Protein AF-A0A383BLW3-F1 (afdb_monomer)

Sequence (76 aa):
VATEVTDQEPVLVLNDKKYIINDLSDEAKACILQLQNVQTQMNQTSASFEQLQMAYTGFNSKLIGLVEEPETETVN

pLDDT: mean 87.88, std 17.31, range [41.44, 98.81]

InterPro domains:
  IPR045615 Protein of unknown function DUF6447 [PF20045] (5-43)

Solvent-accessible surface area (backbone atoms only — not comparable to full-atom values): 4746 Å² total; per-residue (Å²): 132,84,81,80,76,75,90,67,78,57,70,45,79,56,95,96,38,79,39,57,50,86,79,47,53,71,68,56,49,51,48,53,53,50,51,54,53,48,53,52,50,52,53,53,50,50,54,52,49,54,53,51,52,52,50,52,52,52,53,50,55,51,49,50,52,71,75,65,56,71,82,77,74,83,78,126

Structure (mmCIF, N/CA/C/O backbone):
da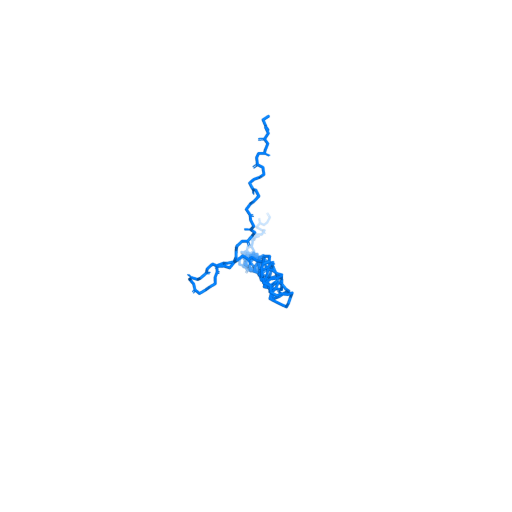ta_AF-A0A383BLW3-F1
#
_entry.id   AF-A0A383BLW3-F1
#
loop_
_atom_site.group_PDB
_atom_site.id
_atom_site.type_symbol
_atom_site.label_atom_id
_atom_site.label_alt_id
_atom_site.label_comp_id
_atom_site.label_asym_id
_atom_site.label_entity_id
_atom_site.label_seq_id
_atom_site.pdbx_PDB_ins_code
_atom_site.Cartn_x
_atom_site.Cartn_y
_atom_site.Cartn_z
_atom_site.occupancy
_atom_site.B_iso_or_equiv
_atom_site.auth_seq_id
_atom_site.auth_comp_id
_atom_site.auth_asym_id
_atom_site.auth_atom_id
_atom_site.pdbx_PDB_model_num
ATOM 1 N N . VAL A 1 1 ? -32.359 25.023 -2.491 1.00 41.44 1 VAL A N 1
ATOM 2 C CA . VAL A 1 1 ? -32.850 23.729 -1.967 1.00 41.44 1 VAL A CA 1
ATOM 3 C C . VAL A 1 1 ? -31.942 23.372 -0.810 1.00 41.44 1 VAL A C 1
ATOM 5 O O . VAL A 1 1 ? -30.735 23.391 -1.008 1.00 41.44 1 VAL A O 1
ATOM 8 N N . ALA A 1 2 ? -32.493 23.232 0.395 1.00 46.44 2 ALA A N 1
ATOM 9 C CA . ALA A 1 2 ? -31.715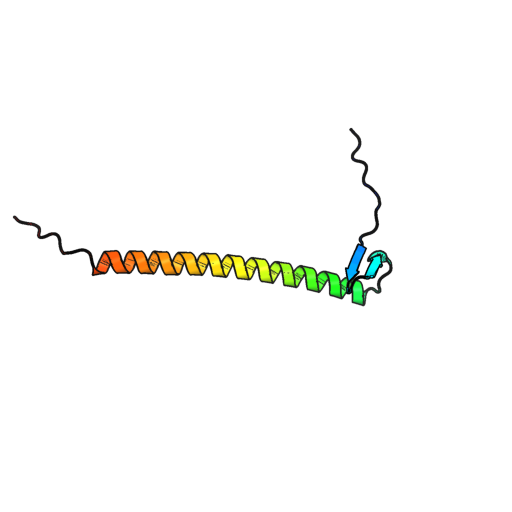 22.949 1.595 1.00 46.44 2 ALA A CA 1
ATOM 10 C C . ALA A 1 2 ? -31.092 21.554 1.465 1.00 46.44 2 ALA A C 1
ATOM 12 O O . ALA A 1 2 ? -31.802 20.583 1.223 1.00 46.44 2 ALA A O 1
ATOM 13 N N . THR A 1 3 ? -29.769 21.465 1.562 1.00 51.38 3 THR A N 1
ATOM 14 C CA . THR A 1 3 ? -29.075 20.197 1.782 1.00 51.38 3 THR A CA 1
ATOM 15 C C . THR A 1 3 ? -29.451 19.719 3.176 1.00 51.38 3 THR A C 1
ATOM 17 O O . THR A 1 3 ? -28.940 20.239 4.166 1.00 51.38 3 THR A O 1
ATOM 20 N N . GLU A 1 4 ? -30.394 18.786 3.245 1.00 54.50 4 GLU A N 1
ATOM 21 C CA . GLU A 1 4 ? -30.690 18.017 4.448 1.00 54.50 4 GLU A CA 1
ATOM 22 C C . GLU A 1 4 ? -29.429 17.219 4.793 1.00 54.50 4 GLU A C 1
ATOM 24 O O . GLU A 1 4 ? -29.132 16.188 4.193 1.00 54.50 4 GLU A O 1
ATOM 29 N N . VAL A 1 5 ? -28.623 17.758 5.708 1.00 51.66 5 VAL A N 1
ATOM 30 C CA 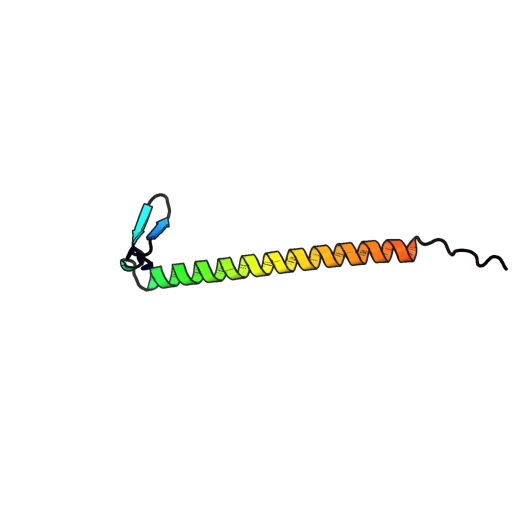. VAL A 1 5 ? -27.556 17.000 6.354 1.00 51.66 5 VAL A CA 1
ATOM 31 C C . VAL A 1 5 ? -28.279 16.016 7.257 1.00 51.66 5 VAL A C 1
ATOM 33 O O . VAL A 1 5 ? -28.769 16.378 8.320 1.00 51.66 5 VAL A O 1
ATOM 36 N N . THR A 1 6 ? -28.465 14.786 6.792 1.00 57.50 6 THR A N 1
ATOM 37 C CA . THR A 1 6 ? -28.965 13.720 7.653 1.00 57.50 6 THR A CA 1
ATOM 38 C C . THR A 1 6 ? -27.912 13.477 8.729 1.00 57.50 6 THR A C 1
ATOM 40 O O . THR A 1 6 ? -26.861 12.913 8.424 1.00 57.50 6 THR A O 1
ATOM 43 N N . ASP A 1 7 ? -28.189 13.924 9.957 1.00 62.25 7 ASP A N 1
ATOM 44 C CA . ASP A 1 7 ? -27.411 13.694 11.185 1.00 62.25 7 ASP A CA 1
ATOM 45 C C . ASP A 1 7 ? -27.402 12.201 11.560 1.00 62.25 7 ASP A C 1
ATOM 47 O O . ASP A 1 7 ? -27.926 11.782 12.592 1.00 62.25 7 ASP A O 1
ATOM 51 N N . GLN A 1 8 ? -26.872 11.350 10.684 1.00 75.81 8 GLN A N 1
ATOM 52 C CA . GLN A 1 8 ? -26.655 9.947 10.998 1.00 75.81 8 GLN A CA 1
ATOM 53 C C . GLN A 1 8 ? -25.235 9.780 11.510 1.00 75.81 8 GLN A C 1
ATOM 55 O O . GLN A 1 8 ? -24.263 10.079 10.815 1.00 75.81 8 GLN A O 1
ATOM 60 N N . GLU A 1 9 ? -25.130 9.310 12.750 1.00 85.31 9 GLU A N 1
ATOM 61 C CA . GLU A 1 9 ? -23.842 9.018 13.357 1.00 85.31 9 GLU A CA 1
ATOM 62 C C . GLU A 1 9 ? -23.070 7.985 12.523 1.00 85.31 9 GLU A C 1
ATOM 64 O O . GLU A 1 9 ? -23.664 7.034 12.002 1.00 85.31 9 GLU A O 1
ATOM 69 N N . PRO A 1 10 ? -21.745 8.148 12.379 1.00 89.62 10 P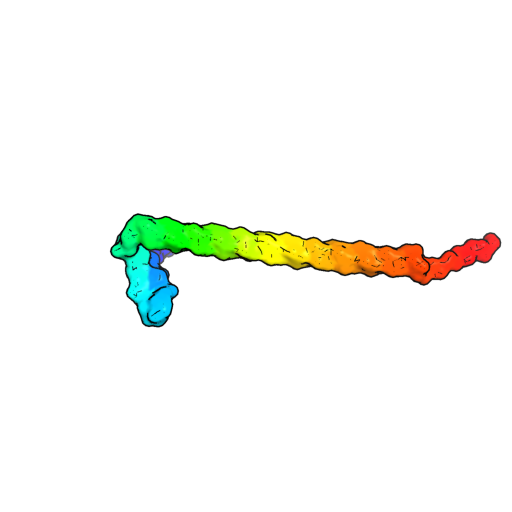RO A N 1
ATOM 70 C CA . PRO A 1 10 ? -20.935 7.245 11.578 1.00 89.62 10 PRO A CA 1
ATOM 71 C C . PRO A 1 10 ? -20.984 5.820 12.147 1.00 89.62 10 PRO A C 1
ATOM 73 O O . PRO A 1 10 ? -20.769 5.609 13.340 1.00 89.62 10 PRO A O 1
ATOM 76 N N . VAL A 1 11 ? -21.242 4.831 11.286 1.00 93.62 11 VAL A N 1
ATOM 77 C CA . VAL A 1 11 ? -21.382 3.417 11.670 1.00 93.62 11 VAL A CA 1
ATOM 78 C C . VAL A 1 11 ? -20.215 2.592 11.131 1.00 93.62 11 VAL A C 1
ATOM 80 O O . VAL A 1 11 ? -19.923 2.622 9.937 1.00 93.62 11 VAL A O 1
ATOM 83 N N . LEU A 1 12 ? -19.588 1.796 11.998 1.00 93.62 12 LEU A N 1
ATOM 84 C CA . LEU A 1 12 ? -18.641 0.745 11.632 1.00 93.62 12 LEU A CA 1
ATOM 85 C C . LEU A 1 12 ? -19.387 -0.587 11.500 1.00 93.62 12 LEU A C 1
ATOM 87 O O . LEU A 1 12 ? -20.092 -1.001 12.420 1.00 93.62 12 LEU A O 1
ATOM 91 N N . VAL A 1 13 ? -19.191 -1.289 10.384 1.00 93.69 13 VAL A N 1
ATOM 92 C CA . VAL A 1 13 ? -19.616 -2.687 10.231 1.00 93.69 13 VAL A CA 1
ATOM 93 C C . VAL A 1 13 ? -18.395 -3.585 10.394 1.00 93.69 13 VAL A C 1
ATOM 95 O O . VAL A 1 13 ? -17.448 -3.480 9.618 1.00 93.69 13 VAL A O 1
ATOM 98 N N . LEU A 1 14 ? -18.406 -4.453 11.403 1.00 93.81 14 LEU A N 1
ATOM 99 C CA . LEU A 1 14 ? -17.305 -5.365 11.712 1.00 93.81 14 LEU A CA 1
ATOM 100 C C . LEU A 1 14 ? -17.868 -6.717 12.163 1.00 93.81 14 LEU A C 1
ATOM 102 O O . LEU A 1 14 ? -18.657 -6.766 13.104 1.00 93.81 14 LEU A O 1
ATOM 106 N N . ASN A 1 15 ? -17.453 -7.810 11.512 1.00 93.38 15 ASN A N 1
ATOM 107 C CA . ASN A 1 15 ? -17.907 -9.181 11.803 1.00 93.38 15 ASN A CA 1
ATOM 108 C C . ASN A 1 15 ? -19.442 -9.300 11.889 1.00 93.38 15 ASN A C 1
ATOM 110 O O . ASN A 1 15 ? -19.980 -9.757 12.898 1.00 93.38 15 ASN A O 1
ATOM 114 N N . ASP A 1 16 ? -20.137 -8.799 10.863 1.00 93.56 16 ASP A N 1
ATOM 115 C CA . ASP A 1 16 ? -21.607 -8.772 10.752 1.00 93.56 16 ASP A CA 1
ATOM 116 C C . ASP A 1 16 ? -22.340 -7.982 11.853 1.00 93.5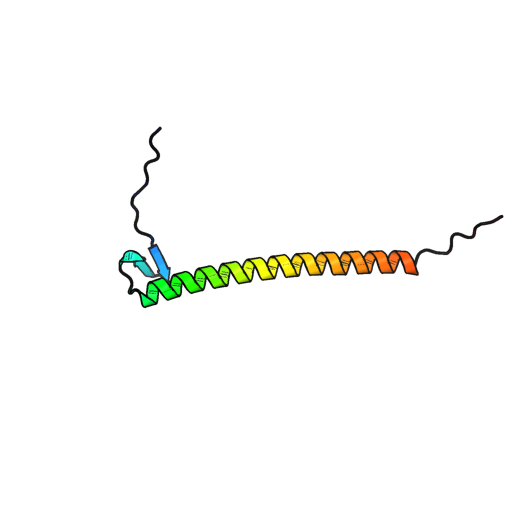6 16 ASP A C 1
ATOM 118 O O . ASP A 1 16 ? -23.567 -8.032 11.962 1.00 93.56 16 ASP A O 1
ATOM 122 N N . LYS A 1 17 ? -21.610 -7.201 12.656 1.00 94.69 17 LYS A N 1
ATOM 123 C CA . LYS A 1 17 ? -22.167 -6.309 13.677 1.00 94.69 17 LYS A CA 1
ATOM 124 C C . LYS A 1 17 ? -21.990 -4.853 13.279 1.00 94.69 17 LYS A C 1
ATOM 126 O O . LYS A 1 17 ? -21.001 -4.482 12.651 1.00 94.69 17 LYS A O 1
ATOM 131 N N . LYS A 1 18 ? -22.959 -4.028 13.672 1.00 94.56 18 LYS A N 1
ATOM 132 C CA . LYS A 1 18 ? -22.938 -2.575 13.492 1.00 94.56 18 LYS A CA 1
ATOM 133 C C . LYS A 1 18 ? -22.591 -1.903 14.815 1.00 94.56 18 LYS A C 1
ATOM 135 O O . LYS A 1 18 ? -23.188 -2.233 15.836 1.00 94.56 18 LYS A O 1
ATOM 140 N N . TYR A 1 19 ? -21.663 -0.960 14.768 1.00 95.38 19 TYR A N 1
ATOM 141 C CA . TYR A 1 19 ? -21.221 -0.155 15.901 1.00 95.38 19 TYR A CA 1
ATOM 142 C C . TYR A 1 19 ? -21.359 1.318 15.542 1.00 95.38 19 TYR A C 1
ATOM 144 O O . TYR A 1 19 ? -20.931 1.722 14.463 1.00 95.38 19 TYR A O 1
ATOM 152 N N . ILE A 1 20 ? -21.914 2.126 16.439 1.00 95.12 20 ILE A N 1
ATOM 153 C CA . ILE A 1 20 ? -21.841 3.581 16.315 1.00 95.12 20 ILE A CA 1
ATOM 154 C C . ILE A 1 20 ? -20.412 3.995 16.669 1.00 95.12 20 ILE A C 1
ATOM 156 O O . ILE A 1 20 ? -19.938 3.704 17.764 1.00 95.12 20 ILE A O 1
ATOM 160 N N . ILE A 1 21 ? -19.697 4.638 15.745 1.00 92.81 21 ILE A N 1
ATOM 161 C CA . ILE A 1 21 ? -18.280 4.985 15.937 1.00 92.81 21 ILE A CA 1
ATOM 162 C C . ILE A 1 21 ? -18.113 5.964 17.104 1.00 92.81 21 ILE A C 1
ATOM 164 O O . ILE A 1 21 ? -17.138 5.858 17.845 1.00 92.81 21 ILE A O 1
ATOM 168 N N . ASN A 1 22 ? -19.067 6.877 17.303 1.00 93.31 22 ASN A N 1
ATOM 169 C CA . ASN A 1 22 ? -19.043 7.841 18.405 1.00 93.31 22 ASN A CA 1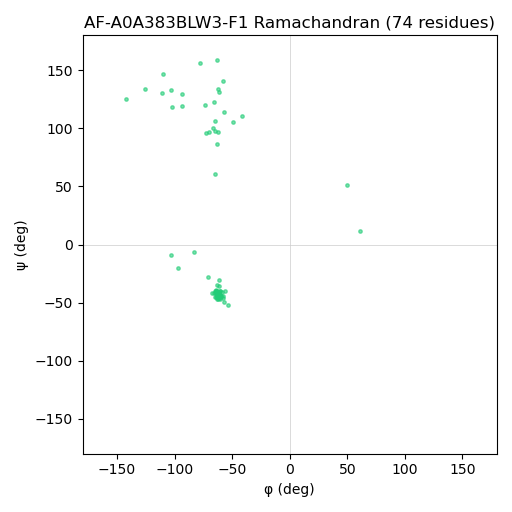
ATOM 170 C C . ASN A 1 22 ? -19.066 7.167 19.787 1.00 93.31 22 ASN A C 1
ATOM 172 O O . ASN A 1 22 ? -18.416 7.675 20.702 1.00 93.31 22 ASN A O 1
ATOM 176 N N . ASP A 1 23 ? -19.699 5.997 19.896 1.00 95.94 23 ASP A N 1
ATOM 177 C CA . ASP A 1 23 ? -19.825 5.217 21.134 1.00 95.94 23 ASP A CA 1
ATOM 178 C C . ASP A 1 23 ? -18.600 4.333 21.426 1.00 95.94 23 ASP A C 1
ATOM 180 O O . ASP A 1 23 ? -18.515 3.694 22.477 1.00 95.94 23 ASP A O 1
ATOM 184 N N . LEU A 1 24 ? -17.638 4.262 20.501 1.00 95.94 24 LEU A N 1
ATOM 185 C CA . LEU A 1 24 ? -16.408 3.497 20.690 1.00 95.94 24 LEU A CA 1
ATOM 186 C C . LEU A 1 24 ? -15.412 4.239 21.592 1.00 95.94 24 LEU A C 1
ATOM 188 O O . LEU A 1 24 ? -15.413 5.471 21.671 1.00 95.94 24 LEU A O 1
ATOM 192 N N . SER A 1 25 ? -14.509 3.479 22.223 1.00 97.94 25 SER A N 1
ATOM 193 C CA . SER A 1 25 ? -13.397 4.059 22.982 1.00 97.94 25 SER A CA 1
ATOM 194 C C . SER A 1 25 ? -12.460 4.863 22.077 1.00 97.94 25 SER A C 1
ATOM 196 O O . SER A 1 25 ? -12.402 4.647 20.860 1.00 97.94 25 SER A O 1
ATOM 198 N N . ASP A 1 26 ? -11.690 5.773 22.670 1.00 97.62 26 ASP A N 1
ATOM 199 C CA . ASP A 1 26 ? -10.724 6.588 21.932 1.00 97.62 26 ASP A CA 1
ATOM 200 C C . ASP A 1 26 ? -9.650 5.723 21.261 1.00 97.62 26 ASP A C 1
ATOM 202 O O . ASP A 1 26 ? -9.264 5.982 20.120 1.00 97.62 26 ASP A O 1
ATOM 206 N N . GLU A 1 27 ? -9.231 4.630 21.904 1.00 97.88 27 GLU A N 1
ATOM 207 C CA . GLU A 1 27 ? -8.293 3.665 21.324 1.00 97.88 27 GLU A CA 1
ATOM 208 C C . GLU A 1 27 ? -8.888 2.961 20.097 1.00 97.88 27 GLU A C 1
ATOM 210 O O . GLU A 1 27 ? -8.201 2.773 19.090 1.00 97.88 27 GLU A O 1
ATOM 215 N N . ALA A 1 28 ? -10.173 2.598 20.143 1.00 97.44 28 ALA A N 1
ATOM 216 C CA . ALA A 1 28 ? -10.860 1.984 19.011 1.00 97.44 28 ALA A CA 1
ATOM 217 C C . ALA A 1 28 ? -11.025 2.973 17.844 1.00 97.44 28 ALA A C 1
ATOM 219 O O . ALA A 1 28 ? -10.760 2.614 16.694 1.00 97.44 28 ALA A O 1
ATOM 220 N N . LYS A 1 29 ? -11.376 4.235 18.125 1.00 96.50 29 LYS A N 1
ATOM 221 C CA . LYS A 1 29 ? -11.424 5.311 17.117 1.00 96.50 29 LYS A CA 1
ATOM 222 C C . LYS A 1 29 ? -10.051 5.556 16.488 1.00 96.50 29 LYS A C 1
ATOM 224 O O . LYS A 1 29 ? -9.948 5.660 15.265 1.00 96.50 29 LYS A O 1
ATOM 229 N N . ALA A 1 30 ? -8.991 5.573 17.297 1.00 97.50 30 ALA A N 1
ATOM 230 C CA . ALA A 1 30 ? -7.621 5.684 16.808 1.00 97.50 30 ALA A CA 1
ATOM 231 C C . ALA A 1 30 ? -7.252 4.503 15.897 1.00 97.50 30 ALA A C 1
ATOM 233 O O . ALA A 1 30 ? -6.655 4.711 14.842 1.00 97.50 30 ALA A O 1
ATOM 234 N N . CYS A 1 31 ? -7.656 3.279 16.247 1.00 97.88 31 CYS A N 1
ATOM 235 C CA . CYS A 1 31 ? -7.443 2.104 15.402 1.00 97.88 31 CYS A CA 1
ATOM 236 C C . CYS A 1 31 ? -8.140 2.243 14.037 1.00 97.88 31 CYS A C 1
ATOM 238 O O . CYS A 1 31 ? -7.506 2.019 13.007 1.00 97.88 31 CYS A O 1
ATOM 240 N N . ILE A 1 32 ? -9.400 2.694 14.007 1.00 95.62 32 ILE A N 1
ATOM 241 C CA . ILE A 1 32 ? -10.142 2.948 12.758 1.00 95.62 32 ILE A CA 1
ATOM 242 C C . ILE A 1 32 ? -9.410 3.973 11.883 1.00 95.62 32 ILE A C 1
ATOM 244 O O . ILE A 1 32 ? -9.233 3.739 10.686 1.00 95.62 32 ILE A O 1
ATOM 248 N N . LEU A 1 33 ? -8.939 5.075 12.473 1.00 96.06 33 LEU A N 1
ATOM 249 C CA . LEU A 1 33 ? -8.169 6.090 11.750 1.00 96.06 33 LEU A CA 1
ATOM 250 C C . LEU A 1 33 ? -6.889 5.498 11.144 1.00 96.06 33 LEU A C 1
ATOM 252 O O . LEU A 1 33 ? -6.582 5.741 9.977 1.00 96.06 33 LEU A O 1
ATOM 256 N N . GLN A 1 34 ? -6.153 4.685 11.906 1.00 98.00 34 GLN A N 1
ATOM 257 C CA . GLN A 1 34 ? -4.9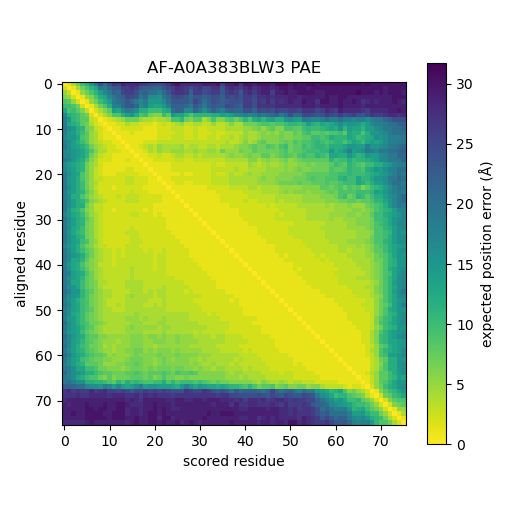48 4.037 11.386 1.00 98.00 34 GLN A CA 1
ATOM 258 C C . GLN A 1 34 ? -5.263 3.054 10.254 1.00 98.00 34 GLN A C 1
ATOM 260 O O . GLN A 1 34 ? -4.539 3.031 9.260 1.00 98.00 34 GLN A O 1
ATOM 265 N N . LEU A 1 35 ? -6.361 2.299 10.341 1.00 96.81 35 LEU A N 1
ATOM 266 C CA . LEU A 1 35 ? -6.794 1.407 9.261 1.00 96.81 35 LEU A CA 1
ATOM 267 C C . LEU A 1 35 ? -7.088 2.180 7.967 1.00 96.81 35 LEU A C 1
ATOM 269 O O . LEU A 1 35 ? -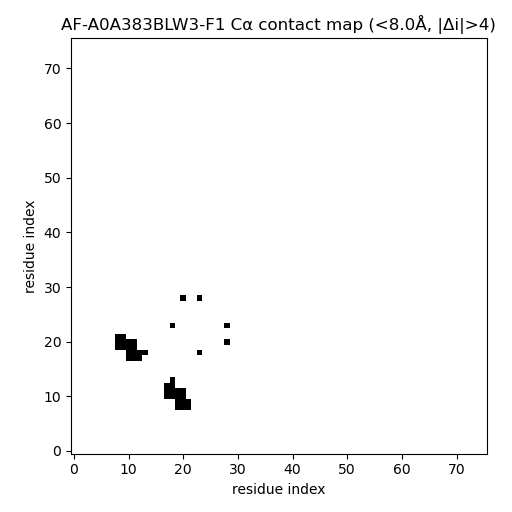6.632 1.780 6.897 1.00 96.81 35 LEU A O 1
ATOM 273 N N . GLN A 1 36 ? -7.776 3.321 8.058 1.00 95.50 36 GLN A N 1
ATOM 274 C CA . GLN A 1 36 ? -8.046 4.186 6.902 1.00 95.50 36 GLN A CA 1
ATOM 275 C C . GLN A 1 36 ? -6.754 4.757 6.293 1.00 95.50 36 GLN A C 1
ATOM 277 O O . GLN A 1 36 ? -6.589 4.781 5.067 1.00 95.50 36 GLN A O 1
ATOM 282 N N . ASN A 1 37 ? -5.805 5.163 7.140 1.00 98.25 37 ASN A N 1
ATOM 283 C CA . ASN A 1 37 ? -4.498 5.649 6.696 1.00 98.25 37 ASN A CA 1
ATOM 284 C C . ASN A 1 37 ? -3.693 4.556 5.983 1.00 98.25 37 ASN A C 1
ATOM 286 O O . ASN A 1 37 ? -3.073 4.817 4.950 1.00 98.25 37 ASN A O 1
ATOM 290 N N . VAL A 1 38 ? -3.691 3.330 6.513 1.00 98.50 38 VAL A N 1
ATOM 291 C CA . VAL A 1 38 ? -3.009 2.185 5.890 1.00 98.50 38 VAL A CA 1
ATOM 292 C C . VAL A 1 38 ? -3.653 1.848 4.548 1.00 98.50 38 VAL A C 1
ATOM 294 O O . VAL A 1 38 ? -2.940 1.712 3.558 1.00 98.50 38 VAL A O 1
ATOM 297 N N . GLN A 1 39 ? -4.985 1.804 4.469 1.00 98.12 39 GLN A N 1
ATOM 298 C CA . GLN A 1 39 ? -5.693 1.557 3.210 1.00 98.12 39 GLN A CA 1
ATOM 299 C C . GLN A 1 39 ? -5.343 2.607 2.141 1.00 98.12 39 GLN A C 1
ATOM 301 O O . GLN A 1 39 ? -5.105 2.266 0.983 1.00 98.12 39 GLN A O 1
ATOM 306 N N . THR A 1 40 ? -5.239 3.880 2.531 1.00 98.44 40 THR A N 1
ATOM 307 C CA . THR A 1 40 ? -4.828 4.962 1.623 1.00 98.44 40 THR A CA 1
ATOM 308 C C . THR A 1 40 ? -3.407 4.748 1.094 1.00 98.44 40 THR A C 1
ATOM 310 O O . THR A 1 40 ? -3.173 4.849 -0.111 1.00 98.44 40 THR A O 1
ATOM 313 N N . GLN A 1 41 ? -2.465 4.389 1.971 1.00 98.62 41 GLN A N 1
ATOM 314 C CA . GLN A 1 41 ? -1.080 4.091 1.586 1.00 98.62 41 GLN A CA 1
ATOM 315 C C . GLN A 1 41 ? -0.979 2.862 0.671 1.00 98.62 41 GLN A C 1
ATOM 317 O O . GLN A 1 41 ? -0.221 2.877 -0.302 1.00 98.62 41 GLN A O 1
ATOM 322 N N . MET A 1 42 ? -1.766 1.814 0.935 1.00 98.62 42 MET A N 1
ATOM 323 C CA . MET A 1 42 ? -1.833 0.627 0.074 1.00 98.62 42 MET A CA 1
ATOM 324 C C . MET A 1 42 ? -2.289 0.990 -1.343 1.00 98.62 42 MET A C 1
ATOM 326 O O . MET A 1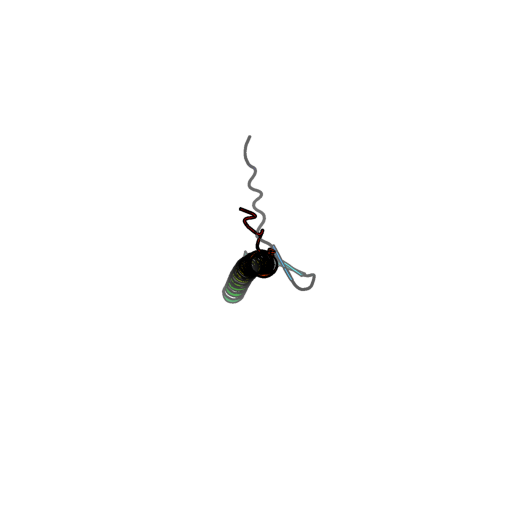 42 ? -1.678 0.550 -2.319 1.00 98.62 42 MET A O 1
ATOM 330 N N . ASN A 1 43 ? -3.313 1.838 -1.466 1.00 98.50 43 ASN A N 1
ATOM 331 C CA . ASN A 1 43 ? -3.825 2.280 -2.764 1.00 98.50 43 ASN A CA 1
ATOM 332 C C . ASN A 1 43 ? -2.778 3.098 -3.541 1.00 98.50 43 ASN A C 1
ATOM 334 O O . ASN A 1 43 ? -2.547 2.844 -4.721 1.00 98.50 43 ASN A O 1
ATOM 338 N N . GLN A 1 44 ? -2.093 4.034 -2.876 1.00 98.50 44 GLN A N 1
ATOM 339 C CA . GLN A 1 44 ? -1.015 4.831 -3.484 1.00 98.50 44 GLN A CA 1
ATOM 340 C C . GLN A 1 44 ? 0.164 3.964 -3.946 1.00 98.50 44 GLN A C 1
ATOM 342 O O . GLN A 1 44 ? 0.724 4.178 -5.024 1.00 98.50 44 GLN A O 1
ATOM 347 N N . THR A 1 45 ? 0.525 2.965 -3.141 1.00 98.56 45 THR A N 1
ATOM 348 C CA . THR A 1 45 ? 1.603 2.023 -3.467 1.00 98.56 45 THR A CA 1
ATOM 349 C C . THR A 1 45 ? 1.232 1.172 -4.678 1.00 98.56 45 THR A C 1
ATOM 351 O O . THR A 1 45 ? 2.052 0.995 -5.576 1.00 98.56 45 THR A O 1
ATOM 354 N N . SER A 1 46 ? -0.018 0.706 -4.741 1.00 98.62 46 SER A N 1
ATOM 355 C CA . SER A 1 46 ? -0.534 -0.072 -5.874 1.00 98.62 46 SER A CA 1
ATOM 356 C C . SER A 1 46 ? -0.513 0.748 -7.168 1.00 98.62 46 SER A C 1
ATOM 358 O O . SER A 1 46 ? 0.043 0.295 -8.164 1.00 98.62 46 SER A O 1
ATOM 360 N N . ALA A 1 47 ? -0.991 1.996 -7.133 1.00 98.69 47 ALA A N 1
ATOM 361 C CA . ALA A 1 47 ? -0.937 2.896 -8.287 1.00 98.69 47 ALA A CA 1
ATOM 362 C C . ALA A 1 47 ? 0.507 3.176 -8.752 1.00 98.69 47 ALA A C 1
ATOM 364 O O . ALA A 1 47 ? 0.798 3.192 -9.948 1.00 98.69 47 ALA A O 1
ATOM 365 N N . SER A 1 48 ? 1.439 3.348 -7.807 1.00 98.69 48 SER A N 1
ATOM 366 C CA . SER A 1 48 ? 2.864 3.522 -8.126 1.00 98.69 48 SER A CA 1
ATOM 367 C C . SER A 1 48 ? 3.448 2.277 -8.795 1.00 98.69 48 SER A C 1
ATOM 369 O O . SER A 1 48 ? 4.199 2.384 -9.764 1.00 98.69 48 SER A O 1
ATOM 371 N N . PHE A 1 49 ? 3.089 1.087 -8.309 1.00 98.69 49 PHE A N 1
ATOM 372 C CA . PHE A 1 49 ? 3.511 -0.173 -8.915 1.00 98.69 49 PHE A CA 1
ATOM 373 C C . PHE A 1 49 ? 2.980 -0.324 -10.346 1.00 98.69 49 PHE A C 1
ATOM 375 O O . PHE A 1 49 ? 3.752 -0.650 -11.246 1.00 98.69 49 PHE A O 1
ATOM 382 N N . GLU A 1 50 ? 1.703 -0.017 -10.586 1.00 98.81 50 GLU A N 1
ATOM 383 C CA . GLU A 1 50 ? 1.104 -0.033 -11.928 1.00 98.81 50 GLU A CA 1
ATOM 384 C C . GLU A 1 50 ? 1.839 0.908 -12.893 1.00 98.81 50 GLU A C 1
ATOM 386 O O . GLU A 1 50 ? 2.180 0.522 -14.015 1.00 98.81 50 GLU A O 1
ATOM 391 N N . GLN A 1 51 ? 2.160 2.124 -12.442 1.00 98.75 51 GLN A N 1
ATOM 392 C CA . GLN A 1 51 ? 2.938 3.079 -13.228 1.00 98.75 51 GLN A CA 1
ATOM 393 C C . GLN A 1 51 ? 4.330 2.534 -13.581 1.00 98.75 51 GLN A C 1
ATOM 395 O O . GLN A 1 51 ? 4.756 2.624 -14.736 1.00 98.75 51 GLN A O 1
ATOM 400 N N . LEU A 1 52 ? 5.039 1.963 -12.603 1.00 98.81 52 LEU A N 1
ATOM 401 C CA . LEU A 1 52 ? 6.363 1.373 -12.813 1.00 98.81 52 LEU A CA 1
ATOM 402 C C . LEU A 1 52 ? 6.302 0.184 -13.774 1.00 98.81 52 LEU A C 1
ATOM 404 O O . LEU A 1 52 ? 7.167 0.056 -14.641 1.00 98.81 52 LEU A O 1
ATOM 408 N N . GLN A 1 53 ? 5.266 -0.648 -13.668 1.00 98.81 53 GLN A N 1
ATOM 409 C CA . GLN A 1 53 ? 5.062 -1.786 -14.556 1.00 98.81 53 GLN A CA 1
ATOM 410 C C . GLN A 1 53 ? 4.849 -1.335 -16.006 1.00 98.81 53 GLN A C 1
ATOM 412 O O . GLN A 1 53 ? 5.483 -1.882 -16.911 1.00 98.81 53 GLN A O 1
ATOM 417 N N . MET A 1 54 ? 4.017 -0.311 -16.233 1.00 98.69 54 MET A N 1
ATOM 418 C CA . MET A 1 54 ? 3.828 0.271 -17.567 1.00 98.69 54 MET A CA 1
ATOM 419 C C . MET A 1 54 ? 5.125 0.867 -18.120 1.00 98.69 54 MET A C 1
ATOM 421 O O . MET A 1 54 ? 5.455 0.644 -19.286 1.00 98.69 54 MET A O 1
ATOM 425 N N . ALA A 1 55 ? 5.879 1.597 -17.292 1.00 98.69 55 ALA A N 1
ATOM 426 C CA . ALA A 1 55 ? 7.157 2.175 -17.694 1.00 98.69 55 ALA A CA 1
ATOM 427 C C . ALA A 1 55 ? 8.165 1.087 -18.090 1.00 98.69 55 ALA A C 1
ATOM 429 O O . ALA A 1 55 ? 8.781 1.182 -19.150 1.00 98.69 55 ALA A O 1
ATOM 430 N N . TYR A 1 56 ? 8.288 0.029 -17.282 1.00 98.69 56 TYR A N 1
ATOM 431 C CA . TYR A 1 56 ? 9.148 -1.116 -17.576 1.00 98.69 56 TYR A CA 1
ATOM 432 C C . TYR A 1 56 ? 8.788 -1.760 -18.919 1.00 98.69 56 TYR A C 1
ATOM 434 O O . TYR A 1 56 ? 9.658 -1.931 -19.773 1.00 98.69 56 TYR A O 1
ATOM 442 N N . THR A 1 57 ? 7.503 -2.051 -19.143 1.00 98.62 57 THR A N 1
ATOM 443 C CA . THR A 1 57 ? 7.030 -2.617 -20.411 1.00 98.62 57 THR A CA 1
ATOM 444 C C . THR A 1 57 ? 7.324 -1.685 -21.586 1.00 98.62 57 THR A C 1
ATOM 446 O O . THR A 1 57 ? 7.832 -2.142 -22.607 1.00 98.62 57 THR A O 1
ATOM 449 N N . GLY A 1 58 ? 7.076 -0.379 -21.445 1.00 98.56 58 GLY A N 1
ATOM 450 C CA . GLY A 1 58 ? 7.363 0.607 -22.489 1.00 98.56 58 GLY A CA 1
ATOM 451 C C . GLY A 1 58 ? 8.851 0.694 -22.840 1.00 98.56 58 GLY A C 1
ATOM 452 O O . GLY A 1 58 ? 9.206 0.696 -24.021 1.00 98.56 58 GLY A O 1
ATOM 453 N N . PHE A 1 59 ? 9.734 0.709 -21.837 1.00 98.69 59 PHE A N 1
ATOM 454 C CA . PHE A 1 59 ? 11.181 0.685 -22.064 1.00 98.69 59 PHE A CA 1
ATOM 455 C C . PHE A 1 59 ? 11.642 -0.617 -22.713 1.00 98.69 59 PHE A C 1
ATOM 457 O O . PHE A 1 59 ? 12.476 -0.569 -23.614 1.00 98.69 59 PHE A O 1
ATOM 464 N N . ASN A 1 60 ? 11.080 -1.757 -22.309 1.00 98.31 60 ASN A N 1
ATOM 465 C CA . ASN A 1 60 ? 11.395 -3.042 -22.920 1.00 98.31 60 ASN A CA 1
ATOM 466 C C . ASN A 1 60 ? 10.984 -3.077 -24.400 1.00 98.31 60 ASN A C 1
ATOM 468 O O . ASN A 1 60 ? 11.796 -3.431 -25.248 1.00 98.31 60 ASN A O 1
ATOM 472 N N . SER A 1 61 ? 9.770 -2.627 -24.735 1.00 98.06 61 SER A N 1
ATOM 473 C CA . SER A 1 61 ? 9.324 -2.519 -26.131 1.00 98.06 61 SER A CA 1
ATOM 474 C C . SER A 1 61 ? 10.209 -1.578 -26.953 1.00 98.06 61 SER A C 1
ATOM 476 O O . SER A 1 61 ? 10.536 -1.883 -28.097 1.00 98.06 61 SER A O 1
ATOM 478 N N . LYS A 1 62 ? 10.640 -0.451 -26.370 1.00 97.44 62 LYS A N 1
ATOM 479 C CA . LYS A 1 62 ? 11.586 0.462 -27.026 1.00 97.44 62 LYS A CA 1
ATOM 480 C C . LYS A 1 62 ? 12.939 -0.207 -27.272 1.00 97.44 62 LYS A C 1
ATOM 482 O O . LYS A 1 62 ? 13.500 -0.034 -28.346 1.00 97.44 62 LYS A O 1
ATOM 487 N N . LEU A 1 63 ? 13.463 -0.945 -26.292 1.00 97.62 63 LEU A N 1
ATOM 488 C CA . LEU A 1 63 ? 14.730 -1.660 -26.430 1.00 97.62 63 LEU A CA 1
ATOM 489 C C . LEU A 1 63 ? 14.660 -2.694 -27.555 1.00 97.62 63 LEU A C 1
ATOM 491 O O . LEU A 1 63 ? 15.569 -2.725 -28.372 1.00 97.62 63 LEU A O 1
ATOM 495 N N . ILE A 1 64 ? 13.574 -3.472 -27.622 1.00 96.44 64 ILE A N 1
ATOM 496 C CA . ILE A 1 64 ? 13.318 -4.427 -28.712 1.00 96.44 64 ILE A CA 1
ATOM 497 C C . ILE A 1 64 ? 13.401 -3.715 -30.066 1.00 96.44 64 ILE A C 1
ATOM 499 O O . ILE A 1 64 ? 14.196 -4.112 -30.908 1.00 96.44 64 ILE A O 1
ATOM 503 N N . GLY A 1 65 ? 12.676 -2.605 -30.244 1.00 95.56 65 GLY A N 1
ATOM 504 C CA . GLY A 1 65 ? 12.731 -1.834 -31.491 1.00 95.56 65 GLY A CA 1
ATOM 505 C C . GLY A 1 65 ? 14.145 -1.370 -31.862 1.00 95.56 65 GLY A C 1
ATOM 506 O O . GLY A 1 65 ? 14.534 -1.473 -33.015 1.00 95.56 65 GLY A O 1
ATOM 507 N N . LEU A 1 66 ? 14.945 -0.931 -30.886 1.00 93.75 66 LEU A N 1
ATOM 508 C CA . LEU A 1 66 ? 16.315 -0.459 -31.128 1.00 93.75 66 LEU A CA 1
ATOM 509 C C . LEU A 1 66 ? 17.309 -1.570 -31.494 1.00 93.75 66 LEU A C 1
ATOM 511 O O . LEU A 1 66 ? 18.312 -1.280 -32.136 1.00 93.75 66 LEU A O 1
ATOM 515 N N . VAL A 1 67 ? 17.089 -2.806 -31.033 1.00 94.88 67 VAL A N 1
ATOM 516 C CA . VAL A 1 67 ? 18.006 -3.933 -31.300 1.00 94.88 67 VAL A CA 1
ATOM 517 C C . VAL A 1 67 ? 17.553 -4.802 -32.470 1.00 94.88 67 VAL A C 1
ATOM 519 O O . VAL A 1 67 ? 18.369 -5.531 -33.027 1.00 94.88 67 VAL A O 1
ATOM 522 N N . GLU A 1 68 ? 16.268 -4.743 -32.823 1.00 91.38 68 GLU A N 1
ATOM 523 C CA . GLU A 1 68 ? 15.671 -5.501 -33.924 1.00 91.38 68 GLU A CA 1
ATOM 524 C C . GLU A 1 68 ? 15.422 -4.656 -35.182 1.00 91.38 68 GLU A C 1
ATOM 526 O O . GLU A 1 68 ? 15.092 -5.236 -36.216 1.00 91.38 68 GLU A O 1
ATOM 531 N N . GLU A 1 69 ? 15.582 -3.323 -35.140 1.00 71.94 69 GLU A N 1
ATOM 532 C CA . GLU A 1 69 ? 15.608 -2.506 -36.359 1.00 71.94 69 GLU A CA 1
ATOM 533 C C . GLU A 1 69 ? 16.729 -3.030 -37.275 1.00 71.94 69 GLU A C 1
ATOM 535 O O . GLU A 1 69 ? 17.906 -2.945 -36.907 1.00 71.94 69 GLU A O 1
ATOM 540 N N . PRO A 1 70 ? 16.408 -3.600 -38.457 1.00 56.97 70 PRO A N 1
ATOM 541 C CA . PRO A 1 70 ? 17.444 -3.911 -39.422 1.00 56.97 70 PRO A CA 1
ATOM 542 C C . PRO A 1 70 ? 18.073 -2.579 -39.807 1.00 56.97 70 PRO A C 1
ATOM 544 O O . PRO A 1 70 ? 17.342 -1.623 -40.075 1.00 56.97 70 PRO A O 1
ATOM 547 N N . GLU A 1 71 ? 19.406 -2.510 -39.834 1.00 59.03 71 GLU A N 1
ATOM 548 C CA . GLU A 1 71 ? 20.091 -1.394 -40.473 1.00 59.03 71 GLU A CA 1
ATOM 549 C C . GLU A 1 71 ? 19.461 -1.240 -41.855 1.00 59.03 71 GLU A C 1
ATOM 551 O O . GLU A 1 71 ? 19.638 -2.091 -42.729 1.00 59.03 71 GLU A O 1
ATOM 556 N N . THR A 1 72 ? 18.627 -0.215 -42.041 1.00 54.06 72 THR A N 1
ATOM 557 C CA . THR A 1 72 ? 18.179 0.148 -43.372 1.00 54.06 72 THR A CA 1
ATOM 558 C C . THR A 1 72 ? 19.447 0.587 -44.063 1.00 54.06 72 THR A C 1
ATOM 560 O O . THR A 1 72 ? 19.921 1.700 -43.826 1.00 54.06 72 THR A O 1
ATOM 563 N N . GLU A 1 73 ? 20.025 -0.339 -44.829 1.00 51.84 73 GLU A N 1
ATOM 564 C CA . GLU A 1 73 ? 21.106 -0.090 -45.758 1.00 51.84 73 GLU A CA 1
ATOM 565 C C . GLU A 1 73 ? 20.779 1.230 -46.452 1.00 51.84 73 GLU A C 1
ATOM 567 O O . GLU A 1 73 ? 19.815 1.339 -47.215 1.00 51.84 73 GLU A O 1
ATOM 572 N N . THR A 1 74 ? 21.558 2.268 -46.154 1.00 53.66 74 THR A N 1
ATOM 573 C CA . THR A 1 74 ? 21.679 3.403 -47.055 1.00 53.66 74 THR A CA 1
ATOM 574 C C . THR A 1 74 ? 22.306 2.848 -48.326 1.00 53.66 74 THR A C 1
ATOM 576 O O . THR A 1 74 ? 23.528 2.798 -48.460 1.00 53.66 74 THR A O 1
ATOM 579 N N . VAL A 1 75 ? 21.465 2.343 -49.228 1.00 51.00 75 VAL A N 1
ATOM 580 C CA . VAL A 1 75 ? 21.860 2.008 -50.589 1.00 51.00 75 VAL A CA 1
ATOM 581 C C . VAL A 1 75 ? 22.041 3.334 -51.324 1.00 51.00 75 VAL A C 1
ATOM 583 O O . VAL A 1 75 ? 21.065 3.908 -51.793 1.00 51.00 75 VAL A O 1
ATOM 586 N N . ASN A 1 76 ? 23.306 3.768 -51.364 1.00 49.12 76 ASN A N 1
ATOM 587 C CA . ASN A 1 76 ? 23.949 4.767 -52.235 1.00 49.12 76 ASN A CA 1
ATOM 588 C C . ASN A 1 76 ? 23.298 6.150 -52.395 1.00 49.12 76 ASN A C 1
ATOM 590 O O . ASN A 1 76 ? 22.270 6.273 -53.094 1.00 49.12 76 ASN A O 1
#

Mean predicted aligned error: 9.12 Å

Nearest PDB structures (foldseek):
  6lgn-assembly1_m  TM=3.511E-01  e=7.014E+00  Human alphaherpesvirus 3

Foldseek 3Di:
DDPPPPPDADWDQDPNDIDRLVPDDPVVVVVVVVVVVVVVVVVVVVVVVVVVVVVVVVVVVVVCCVVVVDPPPPPD

Organism: NCBI:txid408172

Secondary structure (DSSP, 8-state):
-------PPPEEEETTEEEEGGGS-HHHHHHHHHHHHHHHHHHHHHHHHHHHHHHHHHHHHHHHHHHHS-------

Radius of gyration: 26.66 Å; Cα contacts (8 Å, |Δi|>4): 20; chains: 1; bounding box: 57×33×75 Å